Protein AF-A0ABD4K3U6-F1 (afdb_monomer_lite)

Sequence (115 aa):
MNVAQAEVLNLESGAKQVLQETFGYQQFRPGQEEIIDTVLSGRDCLVVMPTGGGKSLCYQIPALLLNGLTVVVSPLISLMKDQVDQLQANGVAAACLNSTQTREQQLEVMTGCRT

pLDDT: mean 90.84, std 15.06, range [30.59, 98.44]

InterPro domains:
  IPR011545 DEAD/DEAH-box helicase domain [PF00270] (29-109)
  IPR014001 Helicase superfamily 1/2, ATP-binding domain [PS51192] (36-115)
  IPR027417 P-loop containing nucleoside triphosphate hydrolase [G3DSA:3.40.50.300] (3-115)
  IPR027417 P-loop containing nucleoside triphosphate hydrolase [SSF52540] (9-111)

Foldseek 3Di:
DDALDQPDPDLLVQLQVCCCLQVNDNDQDPPLSVLLVCVLVVHDDDDDDDVVNCVVSSQVSNCSRDHADDDDDDPDPVVLVVVQVSNVVSVHPDDDADDVDDPVSNVVVVVVRPD

Structure (mmCIF, N/CA/C/O backbone):
data_AF-A0ABD4K3U6-F1
#
_entry.id   AF-A0ABD4K3U6-F1
#
loop_
_atom_site.group_PDB
_atom_site.id
_atom_site.type_symbol
_atom_site.label_atom_id
_atom_site.label_alt_id
_atom_site.label_comp_id
_atom_site.label_asym_id
_atom_site.label_entity_id
_atom_site.label_seq_id
_atom_site.pdbx_PDB_ins_code
_atom_site.Cartn_x
_atom_site.Cartn_y
_atom_site.Cartn_z
_atom_site.occupancy
_atom_site.B_iso_or_equiv
_atom_site.auth_seq_id
_atom_site.auth_comp_id
_atom_site.auth_asym_id
_atom_site.auth_atom_id
_atom_site.pdbx_PDB_model_num
ATOM 1 N N . MET A 1 1 ? 14.138 -15.885 1.770 1.00 32.78 1 MET A N 1
ATOM 2 C CA . MET A 1 1 ? 13.107 -16.474 2.648 1.00 32.78 1 MET A CA 1
ATOM 3 C C . MET A 1 1 ? 12.659 -15.395 3.611 1.00 32.78 1 MET A C 1
ATOM 5 O O . MET A 1 1 ? 13.304 -15.204 4.628 1.00 32.78 1 MET A O 1
ATOM 9 N N . ASN A 1 2 ? 11.622 -14.649 3.245 1.00 30.59 2 ASN A N 1
ATOM 10 C CA . ASN A 1 2 ? 10.788 -13.945 4.209 1.00 30.59 2 ASN A CA 1
ATOM 11 C C . ASN A 1 2 ? 9.402 -13.889 3.572 1.00 30.59 2 ASN A C 1
ATOM 13 O O . ASN A 1 2 ? 9.201 -13.215 2.567 1.00 30.59 2 ASN A O 1
ATOM 17 N N . VAL A 1 3 ? 8.533 -14.771 4.044 1.00 36.59 3 VAL A N 1
ATOM 18 C CA . VAL A 1 3 ? 7.143 -14.885 3.604 1.00 36.59 3 VAL A CA 1
ATOM 19 C C . VAL A 1 3 ? 6.395 -13.720 4.239 1.00 36.59 3 VAL A C 1
ATOM 21 O O . VAL A 1 3 ? 6.578 -13.486 5.432 1.00 36.59 3 VAL A O 1
ATOM 24 N N . ALA A 1 4 ? 5.576 -13.007 3.467 1.00 41.62 4 ALA A N 1
ATOM 25 C CA . ALA A 1 4 ? 4.582 -12.088 4.010 1.00 41.62 4 ALA A CA 1
ATOM 26 C C . ALA A 1 4 ? 3.586 -12.920 4.831 1.00 41.62 4 ALA A C 1
ATOM 28 O O . ALA A 1 4 ? 2.668 -13.530 4.288 1.00 41.62 4 ALA A O 1
ATOM 29 N N . GLN A 1 5 ? 3.859 -13.061 6.123 1.00 47.91 5 GLN A N 1
ATOM 30 C CA . GLN A 1 5 ? 2.960 -13.690 7.078 1.00 47.91 5 GLN A CA 1
ATOM 31 C C . GLN A 1 5 ? 2.105 -12.582 7.677 1.00 47.91 5 GLN A C 1
ATOM 33 O O . GLN A 1 5 ? 2.631 -11.530 8.022 1.00 47.91 5 GLN A O 1
ATOM 38 N N . ALA A 1 6 ? 0.799 -12.812 7.807 1.00 51.56 6 ALA A N 1
ATOM 39 C CA . ALA A 1 6 ? -0.067 -11.923 8.570 1.00 51.56 6 ALA A CA 1
ATOM 40 C C . ALA A 1 6 ? 0.485 -11.773 10.004 1.00 51.56 6 ALA A C 1
ATOM 42 O O . ALA A 1 6 ? 0.457 -12.724 10.785 1.00 51.56 6 ALA A O 1
ATOM 43 N N . GLU A 1 7 ? 1.015 -10.593 10.336 1.00 53.47 7 GLU A N 1
ATOM 44 C CA . GLU A 1 7 ? 1.756 -10.354 11.585 1.00 53.47 7 GLU A CA 1
ATOM 45 C C . GLU A 1 7 ? 0.857 -10.218 12.829 1.00 53.47 7 GLU A C 1
ATOM 47 O O . GLU A 1 7 ? 1.372 -10.128 13.942 1.00 53.47 7 GLU A O 1
ATOM 52 N N . VAL A 1 8 ? -0.481 -10.239 12.699 1.00 54.59 8 VAL A N 1
ATOM 53 C CA . VAL A 1 8 ? -1.374 -9.909 13.825 1.00 54.59 8 VAL A CA 1
ATOM 54 C C . VAL A 1 8 ? -2.582 -10.848 13.945 1.00 54.59 8 VAL A C 1
ATOM 56 O O . VAL A 1 8 ? -3.389 -10.986 13.031 1.00 54.59 8 VAL A O 1
ATOM 59 N N . LEU A 1 9 ? -2.736 -11.457 15.131 1.00 56.78 9 LEU A N 1
ATOM 60 C CA . LEU A 1 9 ? -3.822 -12.382 15.520 1.00 56.78 9 LEU A CA 1
ATOM 61 C C . LEU A 1 9 ? -5.220 -11.725 15.619 1.00 56.78 9 LEU A C 1
ATOM 63 O O . LEU A 1 9 ? -6.214 -12.427 15.792 1.00 56.78 9 LEU A O 1
ATOM 67 N N . ASN A 1 10 ? -5.310 -10.396 15.510 1.00 71.12 10 ASN A N 1
ATOM 68 C CA . ASN A 1 10 ? -6.550 -9.619 15.472 1.00 71.12 10 ASN A CA 1
ATOM 69 C C . ASN A 1 10 ? -6.373 -8.425 14.510 1.00 71.12 10 ASN A C 1
ATOM 71 O O . ASN A 1 10 ? -5.514 -7.568 14.725 1.00 71.12 10 ASN A O 1
ATOM 75 N N . LEU A 1 11 ? -7.175 -8.393 13.440 1.00 66.38 11 LEU A N 1
ATOM 76 C CA . LEU A 1 11 ? -7.024 -7.468 12.310 1.00 66.38 11 LEU A CA 1
ATOM 77 C C . LEU A 1 11 ? -7.245 -5.993 12.689 1.00 66.38 11 LEU A C 1
ATOM 79 O O . LEU A 1 11 ? -6.517 -5.135 12.195 1.00 66.38 11 LEU A O 1
ATOM 83 N N . GLU A 1 12 ? -8.174 -5.703 13.604 1.00 64.44 12 GLU A N 1
ATOM 84 C CA . GLU A 1 12 ? -8.482 -4.330 14.043 1.00 64.44 12 GLU A CA 1
ATOM 85 C C . GLU A 1 12 ? -7.330 -3.759 14.887 1.00 64.44 12 GLU A C 1
ATOM 87 O O . GLU A 1 12 ? -6.802 -2.679 14.615 1.00 64.44 12 GLU A O 1
ATOM 92 N N . SER A 1 13 ? -6.814 -4.547 15.842 1.00 77.25 13 SER A N 1
ATOM 93 C CA . SER A 1 13 ? -5.576 -4.186 16.551 1.00 77.25 13 SER A CA 1
ATOM 94 C C . SER A 1 13 ? -4.363 -4.124 15.619 1.00 77.25 13 SER A C 1
ATOM 96 O O . SER A 1 13 ? -3.451 -3.329 15.851 1.00 77.25 13 SER A O 1
ATOM 98 N N . GLY A 1 14 ? -4.366 -4.922 14.549 1.00 91.06 14 GLY A N 1
ATOM 99 C CA . GLY A 1 14 ? -3.277 -4.973 13.582 1.00 91.06 14 GLY A CA 1
ATOM 100 C C . GLY A 1 14 ? -3.175 -3.722 12.727 1.00 91.06 14 GLY A C 1
ATOM 101 O O . GLY A 1 14 ? -2.071 -3.230 12.508 1.00 91.06 14 GLY A O 1
ATOM 102 N N . ALA A 1 15 ? -4.302 -3.134 12.324 1.00 95.69 15 ALA A N 1
ATOM 103 C CA . ALA A 1 15 ? -4.303 -1.881 11.572 1.00 95.69 15 ALA A CA 1
ATOM 104 C C . ALA A 1 15 ? -3.611 -0.754 12.345 1.00 95.69 15 ALA A C 1
ATOM 106 O O . ALA A 1 15 ? -2.775 -0.030 11.796 1.00 95.69 15 ALA A O 1
ATOM 107 N N . LYS A 1 16 ? -3.913 -0.636 13.640 1.00 96.06 16 LYS A N 1
ATOM 108 C CA . LYS A 1 16 ? -3.297 0.369 14.510 1.00 96.06 16 LYS A CA 1
ATOM 109 C C . LYS A 1 16 ? -1.826 0.075 14.803 1.00 96.06 16 LYS A C 1
ATOM 111 O O . LYS A 1 16 ? -1.031 1.011 14.859 1.00 96.06 16 LYS A O 1
ATOM 116 N N . GLN A 1 17 ? -1.460 -1.196 14.953 1.00 96.12 17 GLN A N 1
ATOM 117 C CA . GLN A 1 17 ? -0.066 -1.599 15.126 1.00 96.12 17 GLN A CA 1
ATOM 118 C C . GLN A 1 17 ? 0.773 -1.222 13.897 1.00 96.12 17 GLN A C 1
ATOM 120 O O . GLN A 1 17 ? 1.762 -0.509 14.036 1.00 96.12 17 GLN A O 1
ATOM 125 N N . VAL A 1 18 ? 0.331 -1.590 12.691 1.00 96.94 18 VAL A N 1
ATOM 126 C CA . VAL A 1 18 ? 1.011 -1.240 11.431 1.00 96.94 18 VAL A CA 1
ATOM 127 C C . VAL A 1 18 ? 1.132 0.279 11.266 1.00 96.94 18 VAL A C 1
ATOM 129 O O . VAL A 1 18 ? 2.182 0.791 10.870 1.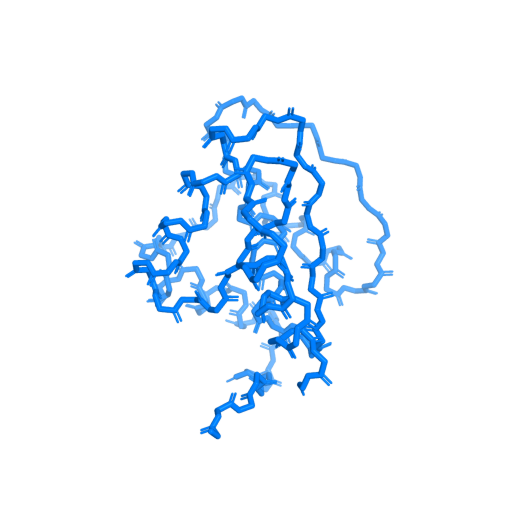00 96.94 18 VAL A O 1
ATOM 132 N N . LEU A 1 19 ? 0.078 1.031 11.604 1.00 97.31 19 LEU A N 1
ATOM 133 C CA . LEU A 1 19 ? 0.105 2.494 11.573 1.00 97.31 19 LEU A CA 1
ATOM 134 C C . LEU A 1 19 ? 1.245 3.072 12.435 1.00 97.31 19 LEU A C 1
ATOM 136 O O . LEU A 1 19 ? 1.920 4.014 12.013 1.00 97.31 19 LEU A O 1
ATOM 140 N N . GLN A 1 20 ? 1.450 2.514 13.627 1.00 96.81 20 GLN A N 1
ATOM 141 C CA . GLN A 1 20 ? 2.446 2.986 14.586 1.00 96.81 20 GLN A CA 1
ATOM 142 C C . GLN A 1 20 ? 3.853 2.493 14.244 1.00 96.81 20 GLN A C 1
ATOM 144 O O . GLN A 1 20 ? 4.781 3.298 14.188 1.00 96.81 20 GLN A O 1
ATOM 149 N N . GLU A 1 21 ? 4.010 1.196 13.999 1.00 95.69 21 GLU A N 1
ATOM 150 C CA . GLU A 1 21 ? 5.312 0.540 13.856 1.00 95.69 21 GLU A CA 1
ATOM 151 C C . GLU A 1 21 ? 5.922 0.754 12.467 1.00 95.69 21 GLU A C 1
ATOM 153 O O . GLU A 1 21 ? 7.119 1.010 12.360 1.00 95.69 21 GLU A O 1
ATOM 158 N N . THR A 1 22 ? 5.111 0.718 11.405 1.00 95.69 22 THR A N 1
ATOM 159 C CA . THR A 1 22 ? 5.594 0.867 10.021 1.00 95.69 22 THR A CA 1
ATOM 160 C C . THR A 1 22 ? 5.529 2.312 9.535 1.00 95.69 22 THR A C 1
ATOM 162 O O . THR A 1 22 ? 6.431 2.775 8.839 1.00 95.69 22 THR A O 1
ATOM 165 N N . PHE A 1 23 ? 4.458 3.041 9.874 1.00 96.00 23 PHE A N 1
ATOM 166 C CA . PHE A 1 23 ? 4.226 4.398 9.357 1.00 96.00 23 PHE A CA 1
ATOM 167 C C . PHE A 1 23 ? 4.504 5.517 10.372 1.00 96.00 23 PHE A C 1
ATOM 169 O O . PHE A 1 23 ? 4.506 6.688 9.991 1.00 96.00 23 PHE A O 1
ATOM 176 N N . GLY A 1 24 ? 4.760 5.192 11.643 1.00 96.12 24 GLY A N 1
ATOM 177 C CA . GLY A 1 24 ? 5.143 6.166 12.670 1.00 96.12 24 GLY A CA 1
ATOM 178 C C . GLY A 1 24 ? 4.025 7.115 13.118 1.00 96.12 24 GLY A C 1
ATOM 179 O O . GLY A 1 24 ? 4.308 8.132 13.756 1.00 96.12 24 GLY A O 1
ATOM 180 N N . TYR A 1 25 ? 2.759 6.827 12.799 1.00 96.56 25 TYR A N 1
ATOM 181 C CA . TYR A 1 25 ? 1.622 7.663 13.193 1.00 96.56 25 TYR A CA 1
ATOM 182 C C . TYR A 1 25 ? 0.923 7.108 14.437 1.00 96.56 25 TYR A C 1
ATOM 184 O O . TYR A 1 25 ? 0.688 5.915 14.563 1.00 96.56 25 TYR A O 1
ATOM 192 N N . GLN A 1 26 ? 0.536 7.994 15.358 1.00 95.19 26 GLN A N 1
ATOM 193 C CA . GLN A 1 26 ? -0.071 7.595 16.636 1.00 95.19 26 GLN A CA 1
ATOM 194 C C . GLN A 1 26 ? -1.546 7.187 16.519 1.00 95.19 26 GLN A C 1
ATOM 196 O O . GLN A 1 26 ? -2.011 6.301 17.239 1.00 95.19 26 GLN A O 1
ATOM 201 N N . GLN A 1 27 ? -2.286 7.851 15.630 1.00 96.31 27 GLN A N 1
ATOM 202 C CA . GLN A 1 27 ? -3.730 7.703 15.485 1.00 96.31 27 GLN A CA 1
ATOM 203 C C . GLN A 1 27 ? -4.160 7.881 14.032 1.00 96.31 27 GLN A C 1
ATOM 205 O O . GLN A 1 27 ? -3.538 8.638 13.278 1.00 96.31 27 GLN A O 1
ATOM 210 N N . PHE A 1 28 ? -5.254 7.219 13.667 1.00 97.19 28 PHE A N 1
ATOM 211 C CA . PHE A 1 28 ? -5.920 7.443 12.396 1.00 97.19 28 PHE A CA 1
ATOM 212 C C . PHE A 1 28 ? -6.491 8.860 12.314 1.00 97.19 28 PHE A C 1
ATOM 214 O O . PHE A 1 28 ? -6.868 9.485 13.310 1.00 97.19 28 PHE A O 1
ATOM 221 N N . ARG A 1 29 ? -6.551 9.377 11.091 1.00 96.19 29 ARG A N 1
ATOM 222 C CA . ARG A 1 29 ? -7.357 10.550 10.758 1.00 96.19 29 ARG A CA 1
ATOM 223 C C . ARG A 1 29 ? -8.814 10.129 10.548 1.00 96.19 29 ARG A C 1
ATOM 225 O O . ARG A 1 29 ? -9.055 8.965 10.226 1.00 96.19 29 ARG A O 1
ATOM 232 N N . PRO A 1 30 ? -9.773 11.067 10.662 1.00 95.75 30 PRO A N 1
ATOM 233 C CA . PRO A 1 30 ? -11.188 10.756 10.478 1.00 95.75 30 PRO A CA 1
ATOM 234 C C . PRO A 1 30 ? -11.457 10.019 9.161 1.00 95.75 30 PRO A C 1
ATOM 236 O O . PRO A 1 30 ? -10.984 10.453 8.105 1.00 95.75 30 PRO A O 1
ATOM 239 N N . GLY A 1 31 ? -12.208 8.919 9.230 1.00 95.12 31 GLY A N 1
ATOM 240 C CA . GLY A 1 31 ? -12.585 8.097 8.083 1.00 95.12 31 GLY A CA 1
ATOM 241 C C . GLY A 1 31 ? -11.585 6.997 7.715 1.00 95.12 31 GLY A C 1
ATOM 242 O O . GLY A 1 31 ? -11.960 6.078 6.995 1.00 95.12 31 GLY A O 1
ATOM 243 N N . GLN A 1 32 ? -10.315 7.072 8.138 1.00 97.62 32 GLN A N 1
ATOM 244 C CA . GLN A 1 32 ? -9.310 6.090 7.705 1.00 97.62 32 GLN A CA 1
ATOM 245 C C . GLN A 1 32 ? -9.565 4.698 8.282 1.00 97.62 32 GLN A C 1
ATOM 247 O O . GLN A 1 32 ? -9.455 3.724 7.545 1.00 97.62 32 GLN A O 1
ATOM 252 N N . GLU A 1 33 ? -9.886 4.620 9.572 1.00 96.44 33 GLU A N 1
ATOM 253 C CA . GLU A 1 33 ? -10.143 3.358 10.274 1.00 96.44 33 GLU A CA 1
ATOM 254 C C . GLU A 1 33 ? -11.350 2.651 9.651 1.00 96.44 33 GLU A C 1
ATOM 256 O O . GLU A 1 33 ? -11.240 1.515 9.201 1.00 96.44 33 GLU A O 1
ATOM 261 N N . GLU A 1 34 ? -12.440 3.388 9.428 1.00 96.31 34 GLU A N 1
ATOM 262 C CA . GLU A 1 34 ? -13.661 2.859 8.820 1.00 96.31 34 GLU A CA 1
ATOM 263 C C . GLU A 1 34 ? -13.431 2.327 7.393 1.00 96.31 34 GLU A C 1
ATOM 265 O O . GLU A 1 34 ? -14.018 1.319 6.984 1.00 96.31 34 GLU A O 1
ATOM 270 N N . ILE A 1 35 ? -12.570 2.991 6.613 1.00 97.88 35 ILE A N 1
ATOM 271 C CA . ILE A 1 35 ? -12.188 2.531 5.272 1.00 97.88 35 ILE A CA 1
ATOM 272 C C . ILE A 1 35 ? -11.338 1.260 5.360 1.00 97.88 35 ILE A C 1
ATOM 274 O O . ILE A 1 35 ? -11.591 0.312 4.614 1.00 97.88 35 ILE A O 1
ATOM 278 N N . ILE A 1 36 ? -10.338 1.238 6.244 1.00 97.50 36 ILE A N 1
ATOM 279 C CA . ILE A 1 36 ? -9.429 0.099 6.420 1.00 97.50 36 ILE A CA 1
ATOM 280 C C . ILE A 1 36 ? -10.219 -1.141 6.839 1.00 97.50 36 ILE A C 1
ATOM 282 O O . ILE A 1 36 ? -10.075 -2.186 6.205 1.00 97.50 36 ILE A O 1
ATOM 286 N N . ASP A 1 37 ? -11.121 -1.011 7.809 1.00 96.25 37 ASP A N 1
ATOM 287 C CA . ASP A 1 37 ? -11.976 -2.107 8.272 1.00 96.25 37 ASP A CA 1
ATOM 288 C C . ASP A 1 37 ? -12.906 -2.609 7.164 1.00 96.25 37 ASP A C 1
ATOM 290 O O . ASP A 1 37 ? -13.092 -3.816 6.986 1.00 96.25 37 ASP A O 1
ATOM 294 N N . THR A 1 38 ? -13.443 -1.693 6.350 1.00 97.12 38 THR A N 1
ATOM 295 C CA . THR A 1 38 ? -14.251 -2.054 5.177 1.00 97.12 38 THR A CA 1
ATOM 296 C C . THR A 1 38 ? -13.449 -2.929 4.209 1.00 97.12 38 THR A C 1
ATOM 298 O O . THR A 1 38 ? -13.941 -3.978 3.786 1.00 97.12 38 THR A O 1
ATOM 301 N N . VAL A 1 39 ? -12.206 -2.553 3.897 1.00 97.06 39 VAL A N 1
ATOM 302 C CA . VAL A 1 39 ? -11.331 -3.327 2.998 1.00 97.06 39 VAL A CA 1
ATOM 303 C C . VAL A 1 39 ? -10.943 -4.671 3.620 1.00 97.06 39 VAL A C 1
ATOM 305 O O . VAL A 1 39 ? -11.020 -5.696 2.944 1.00 97.06 39 VAL A O 1
ATOM 308 N N . LEU A 1 40 ? -10.585 -4.697 4.907 1.00 96.12 40 LEU A N 1
ATOM 309 C CA . LEU A 1 40 ? -10.231 -5.926 5.631 1.00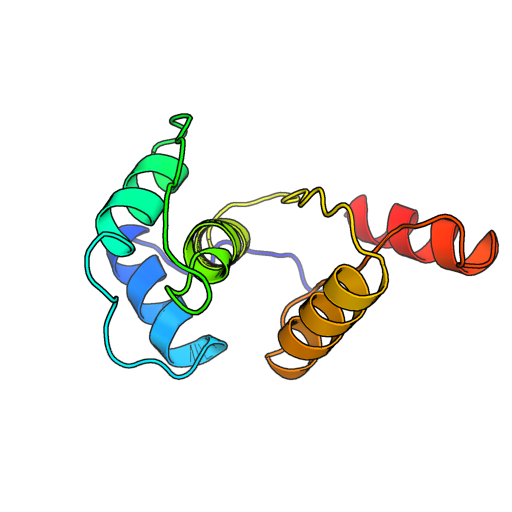 96.12 40 LEU A CA 1
ATOM 310 C C . LEU A 1 40 ? -11.405 -6.911 5.733 1.00 96.12 40 LEU A C 1
ATOM 312 O O . LEU A 1 40 ? -11.185 -8.120 5.765 1.00 96.12 40 LEU A O 1
ATOM 316 N N . SER A 1 41 ? -12.647 -6.417 5.708 1.00 96.06 41 SER A N 1
ATOM 317 C CA . SER A 1 41 ? -13.854 -7.254 5.629 1.00 96.06 41 SER A CA 1
ATOM 318 C C . SER A 1 41 ? -14.106 -7.868 4.241 1.00 96.06 41 SER A C 1
ATOM 320 O O . SER A 1 41 ? -15.058 -8.629 4.068 1.00 96.06 41 SER A O 1
ATOM 322 N N . GLY A 1 42 ? -13.272 -7.547 3.245 1.00 95.44 42 GLY A N 1
ATOM 323 C CA . GLY A 1 42 ? -13.413 -8.024 1.869 1.00 95.44 42 GLY A CA 1
ATOM 324 C C . GLY A 1 42 ? -14.481 -7.281 1.064 1.00 95.44 42 GLY A C 1
ATOM 325 O O . GLY A 1 42 ? -15.001 -7.828 0.091 1.00 95.44 42 GLY A O 1
ATOM 326 N N . ARG A 1 43 ? -14.843 -6.057 1.471 1.00 97.88 43 ARG A N 1
ATOM 327 C CA . ARG A 1 43 ? -15.855 -5.240 0.797 1.00 97.88 43 ARG A CA 1
ATOM 328 C C . ARG A 1 43 ? -15.214 -4.152 -0.064 1.00 97.88 43 ARG A C 1
ATOM 330 O O . ARG A 1 43 ? -14.327 -3.428 0.382 1.00 97.88 43 ARG A O 1
ATOM 337 N N . ASP A 1 44 ? -15.758 -3.971 -1.264 1.00 98.00 44 ASP A N 1
ATOM 338 C CA . ASP A 1 44 ? -15.396 -2.864 -2.149 1.00 98.00 44 ASP A CA 1
ATOM 339 C C . ASP A 1 44 ? -15.706 -1.500 -1.513 1.00 98.00 44 ASP A C 1
ATOM 341 O O . ASP A 1 44 ? -16.758 -1.293 -0.897 1.00 98.00 44 ASP A O 1
ATOM 345 N N . CYS A 1 45 ? -14.807 -0.535 -1.712 1.00 96.44 45 CYS A N 1
ATOM 346 C CA . CYS A 1 45 ? -14.931 0.813 -1.169 1.00 96.44 45 CYS A CA 1
ATOM 347 C C . CYS A 1 45 ? -14.543 1.873 -2.209 1.00 96.44 45 CYS A C 1
ATOM 349 O O . CYS A 1 45 ? -13.560 1.719 -2.935 1.00 96.44 45 CYS A O 1
ATOM 351 N N . LEU A 1 46 ? -15.295 2.978 -2.248 1.00 97.56 46 LEU A N 1
ATOM 352 C CA . LEU A 1 46 ? -14.928 4.195 -2.970 1.00 97.56 46 LEU A CA 1
ATOM 353 C C . LEU A 1 46 ? -14.560 5.278 -1.958 1.00 97.56 46 LEU A C 1
ATOM 355 O O . LEU A 1 46 ? -15.401 5.728 -1.182 1.00 97.56 46 LEU A O 1
ATOM 359 N N . VAL A 1 47 ? -13.312 5.732 -2.015 1.00 97.00 47 VAL A N 1
ATOM 360 C CA . VAL A 1 47 ? -12.766 6.707 -1.071 1.00 97.00 47 VAL A CA 1
ATOM 361 C C . VAL A 1 47 ? -12.593 8.058 -1.751 1.00 97.00 47 VAL A C 1
ATOM 363 O O . VAL A 1 47 ? -11.806 8.199 -2.687 1.00 97.00 47 VAL A O 1
ATOM 366 N N . VAL A 1 48 ? -13.284 9.076 -1.236 1.00 96.56 48 VAL A N 1
ATOM 367 C CA . VAL A 1 48 ? -13.118 10.473 -1.657 1.00 96.56 48 VAL A CA 1
ATOM 368 C C . VAL A 1 48 ? -12.507 11.254 -0.501 1.00 96.56 48 VAL A C 1
ATOM 370 O O . VAL A 1 48 ? -13.190 11.637 0.443 1.00 96.56 48 VAL A O 1
ATOM 373 N N . MET A 1 49 ? -11.198 11.481 -0.575 1.00 94.69 49 MET A N 1
ATOM 374 C CA . MET A 1 49 ? -10.438 12.234 0.423 1.00 94.69 49 MET A CA 1
ATOM 375 C C . MET A 1 49 ? -9.646 13.359 -0.249 1.00 94.69 49 MET A C 1
ATOM 377 O O . MET A 1 49 ? -9.177 13.182 -1.379 1.00 94.69 49 MET A O 1
ATOM 381 N N . PRO A 1 50 ? -9.434 14.499 0.433 1.00 94.12 5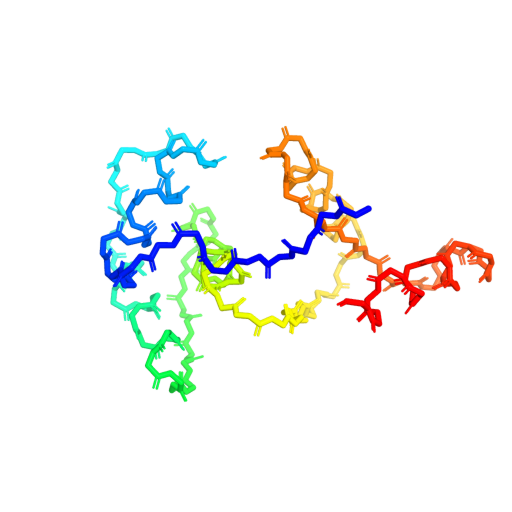0 PRO A N 1
ATOM 382 C CA . PRO A 1 50 ? -8.597 15.566 -0.096 1.00 94.12 50 PRO A CA 1
ATOM 383 C C . PRO A 1 50 ? -7.141 15.107 -0.261 1.00 94.12 50 PRO A C 1
ATOM 385 O O . PRO A 1 50 ? -6.665 14.175 0.399 1.00 94.12 50 PRO A O 1
ATOM 388 N N . THR A 1 51 ? -6.393 15.794 -1.125 1.00 90.88 51 THR A N 1
ATOM 389 C CA . THR A 1 51 ? -4.937 15.621 -1.219 1.00 90.88 51 THR A CA 1
ATOM 390 C C . THR A 1 51 ? -4.296 15.816 0.154 1.00 90.88 51 THR A C 1
ATOM 392 O O . THR A 1 51 ? -4.691 16.688 0.920 1.00 90.88 51 THR A O 1
ATOM 395 N N . GLY A 1 52 ? -3.328 14.961 0.493 1.00 89.06 52 GLY A N 1
ATOM 396 C CA . GLY A 1 52 ? -2.713 14.952 1.821 1.00 89.06 52 GLY A CA 1
ATOM 397 C C . GLY A 1 52 ? -3.578 14.328 2.919 1.00 89.06 52 GLY A C 1
ATOM 398 O O . GLY A 1 52 ? -3.083 14.173 4.028 1.00 89.06 52 GLY A O 1
ATOM 399 N N . GLY A 1 53 ? -4.817 13.903 2.635 1.00 89.44 53 GLY A N 1
ATOM 400 C CA . GLY A 1 53 ? -5.734 13.276 3.596 1.00 89.44 53 GLY A CA 1
ATOM 401 C C . GLY A 1 53 ? -5.327 11.882 4.086 1.00 89.44 53 GLY A C 1
ATOM 402 O O . GLY A 1 53 ? -5.959 11.360 4.992 1.00 89.44 53 GLY A O 1
ATOM 403 N N . GLY A 1 54 ? -4.262 11.292 3.534 1.00 94.44 54 GLY A N 1
ATOM 404 C CA . GLY A 1 54 ? -3.782 9.966 3.941 1.00 94.44 54 GLY A CA 1
ATOM 405 C C . GLY A 1 54 ? -4.486 8.799 3.242 1.00 94.44 54 GLY A C 1
ATOM 406 O O . GLY A 1 54 ? -4.501 7.693 3.770 1.00 94.44 54 GLY A O 1
ATOM 407 N N . LYS A 1 55 ? -5.037 9.026 2.040 1.00 96.69 55 LYS A N 1
ATOM 408 C CA . LYS A 1 55 ? -5.701 7.990 1.227 1.00 96.69 55 LYS A CA 1
ATOM 409 C C . LYS A 1 55 ? -4.821 6.772 0.911 1.00 96.69 55 LYS A C 1
ATOM 411 O O . LYS A 1 55 ? -5.351 5.699 0.676 1.00 96.69 55 LYS A O 1
ATOM 416 N N . SER A 1 56 ? -3.493 6.930 0.894 1.00 96.88 56 SER A N 1
ATOM 417 C CA . SER A 1 56 ? -2.578 5.819 0.612 1.00 96.88 56 SER A CA 1
ATOM 418 C C . SER A 1 56 ? -2.551 4.784 1.732 1.00 96.88 56 SER A C 1
ATOM 420 O O . SER A 1 56 ? -2.584 3.586 1.465 1.00 96.88 56 SER A O 1
ATOM 422 N N . LEU A 1 57 ? -2.614 5.242 2.986 1.00 97.44 57 LEU A N 1
ATOM 423 C CA . LEU A 1 57 ? -2.673 4.370 4.160 1.00 97.44 57 LEU A CA 1
ATOM 424 C C . LEU A 1 57 ? -3.905 3.455 4.132 1.00 97.44 57 LEU A C 1
ATOM 426 O O . LEU A 1 57 ? -3.837 2.332 4.617 1.00 97.44 57 LEU A O 1
ATOM 430 N N . CYS A 1 58 ? -4.994 3.901 3.496 1.00 97.62 58 CYS A N 1
ATOM 431 C CA . CYS A 1 58 ? -6.243 3.147 3.388 1.00 97.62 58 CYS A CA 1
ATOM 432 C C . CYS A 1 58 ? -6.128 1.865 2.546 1.00 97.62 58 CYS A C 1
ATOM 434 O O . CYS A 1 58 ? -6.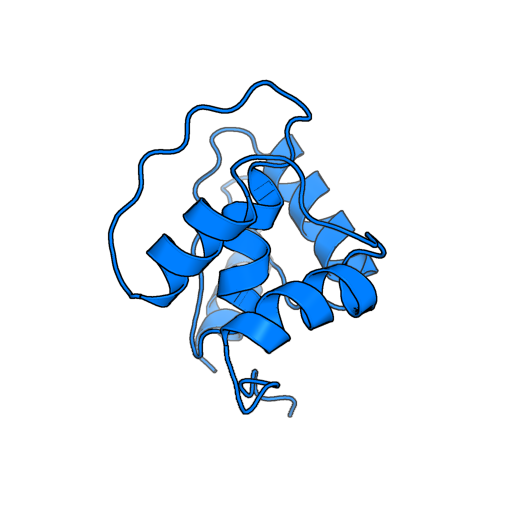980 0.997 2.674 1.00 97.62 58 CYS A O 1
ATOM 436 N N . TYR A 1 59 ? -5.101 1.732 1.696 1.00 97.62 59 TYR A N 1
ATOM 437 C CA . TYR A 1 59 ? -4.799 0.479 0.988 1.00 97.62 59 TYR A CA 1
ATOM 438 C C . TYR A 1 59 ? -3.451 -0.130 1.397 1.00 97.62 59 TYR A C 1
ATOM 440 O O . TYR A 1 59 ? -3.286 -1.341 1.309 1.00 97.62 59 TYR A O 1
ATOM 448 N N . GLN A 1 60 ? -2.496 0.673 1.879 1.00 98.12 60 GLN A N 1
ATOM 449 C CA . GLN A 1 60 ? -1.187 0.181 2.327 1.00 98.12 60 GLN A CA 1
ATOM 450 C C . GLN A 1 60 ? -1.275 -0.624 3.625 1.00 98.12 60 GLN A C 1
ATOM 452 O O . GLN A 1 60 ? -0.610 -1.645 3.742 1.00 98.12 60 GLN A O 1
ATOM 457 N N . ILE A 1 61 ? -2.100 -0.193 4.583 1.00 97.62 61 ILE A N 1
ATOM 458 C CA . ILE A 1 61 ? -2.272 -0.923 5.844 1.00 97.62 61 ILE A CA 1
ATOM 459 C C . ILE A 1 61 ? -2.951 -2.281 5.598 1.00 97.62 61 ILE A C 1
ATOM 461 O O . ILE A 1 61 ? -2.377 -3.291 6.004 1.00 97.62 61 ILE A O 1
ATOM 465 N N . PRO A 1 62 ? -4.081 -2.370 4.861 1.00 97.25 62 PRO A N 1
ATOM 466 C CA . PRO A 1 62 ? -4.638 -3.666 4.480 1.00 97.25 62 PRO A CA 1
ATOM 467 C C . PRO A 1 62 ? -3.653 -4.562 3.723 1.00 97.25 62 PRO A C 1
ATOM 469 O O . PRO A 1 62 ? -3.617 -5.761 3.977 1.00 97.25 62 PRO A O 1
ATOM 472 N N . ALA A 1 63 ? -2.819 -3.996 2.843 1.00 97.19 63 ALA A N 1
ATOM 473 C CA . ALA A 1 63 ? -1.827 -4.761 2.087 1.00 97.19 63 ALA A CA 1
ATOM 474 C C . ALA A 1 63 ? -0.782 -5.466 2.967 1.00 97.19 63 ALA A C 1
ATOM 476 O O . ALA A 1 63 ? -0.241 -6.483 2.550 1.00 97.19 63 ALA A O 1
ATOM 477 N N . LEU A 1 64 ? -0.497 -4.931 4.158 1.00 96.19 64 LEU A N 1
ATOM 478 C CA . LEU A 1 64 ? 0.432 -5.527 5.123 1.00 96.19 64 LEU A CA 1
ATOM 479 C C . LEU A 1 64 ? -0.238 -6.561 6.037 1.00 96.19 64 LEU A C 1
ATOM 481 O O . LEU A 1 64 ? 0.438 -7.415 6.601 1.00 96.19 64 LEU A O 1
ATOM 485 N N . LEU A 1 65 ? -1.562 -6.495 6.188 1.00 95.44 65 LEU A N 1
ATOM 486 C CA . LEU A 1 65 ? -2.329 -7.395 7.055 1.00 95.44 65 LEU A CA 1
ATOM 487 C C . LEU A 1 65 ? -2.901 -8.604 6.310 1.00 95.44 65 LEU A C 1
ATOM 489 O O . LEU A 1 65 ? -3.134 -9.653 6.912 1.00 95.44 65 LEU A O 1
ATOM 493 N N . LEU A 1 66 ? -3.166 -8.458 5.013 1.00 93.25 66 LEU A N 1
ATOM 494 C CA . LEU A 1 66 ? -3.718 -9.512 4.173 1.00 93.25 66 LEU A CA 1
ATOM 495 C C . LEU A 1 66 ? -2.601 -10.364 3.571 1.00 93.25 66 LEU A C 1
ATOM 497 O O . LEU A 1 66 ? -1.589 -9.857 3.096 1.00 93.25 66 LEU A O 1
ATOM 501 N N . ASN A 1 67 ? -2.824 -11.676 3.518 1.00 91.75 67 ASN A N 1
ATOM 502 C CA . ASN A 1 67 ? -1.944 -12.563 2.765 1.00 91.75 67 ASN A CA 1
ATOM 503 C C . ASN A 1 67 ? -2.181 -12.366 1.260 1.00 91.75 67 ASN A C 1
ATOM 505 O O . ASN A 1 67 ? -3.322 -12.423 0.797 1.00 91.75 67 ASN A O 1
ATOM 509 N N . GLY A 1 68 ? -1.102 -12.210 0.495 1.00 92.12 68 GLY A N 1
ATOM 510 C CA . GLY A 1 68 ? -1.138 -12.114 -0.964 1.00 92.12 68 GLY A CA 1
ATOM 511 C C . GLY A 1 68 ? -0.580 -10.797 -1.499 1.00 92.12 68 GLY A C 1
ATOM 512 O O . GLY A 1 68 ? 0.141 -10.077 -0.817 1.00 92.12 68 GLY A O 1
ATOM 513 N N . LEU A 1 69 ? -0.898 -10.501 -2.760 1.00 95.44 69 LEU A N 1
ATOM 514 C CA . LEU A 1 69 ? -0.401 -9.326 -3.472 1.00 95.44 69 LEU A CA 1
ATOM 515 C C . LEU A 1 69 ? -1.482 -8.247 -3.561 1.00 95.44 69 LEU A C 1
ATOM 517 O O . LEU A 1 69 ? -2.546 -8.480 -4.133 1.00 95.44 69 LEU A O 1
ATOM 521 N N . THR A 1 70 ? -1.168 -7.037 -3.099 1.00 97.12 70 THR A N 1
ATOM 522 C CA . THR A 1 70 ? -1.982 -5.848 -3.387 1.00 97.12 70 THR A CA 1
ATOM 523 C C . THR A 1 70 ? -1.463 -5.142 -4.635 1.00 97.12 70 THR A C 1
ATOM 525 O O . THR A 1 70 ? -0.291 -4.779 -4.715 1.00 97.12 70 THR A O 1
ATOM 528 N N . VAL A 1 71 ? -2.347 -4.908 -5.607 1.00 97.56 71 VAL A N 1
ATOM 529 C CA . VAL A 1 71 ? -2.027 -4.178 -6.840 1.00 97.56 71 VAL A CA 1
ATOM 530 C C . VAL A 1 71 ? -2.580 -2.760 -6.757 1.00 97.56 71 VAL A C 1
ATOM 532 O O . VAL A 1 71 ? -3.781 -2.563 -6.589 1.00 97.56 71 VAL A O 1
ATOM 535 N N . VAL A 1 72 ? -1.708 -1.766 -6.929 1.00 98.00 72 VAL A N 1
ATOM 536 C CA . VAL A 1 72 ? -2.083 -0.347 -6.952 1.00 98.00 72 VAL A CA 1
ATOM 537 C C . VAL A 1 72 ? -1.864 0.210 -8.353 1.00 98.00 72 VAL A C 1
ATOM 539 O O . VAL A 1 72 ? -0.740 0.256 -8.849 1.00 98.00 72 VAL A O 1
ATOM 542 N N . VAL A 1 73 ? -2.942 0.667 -8.989 1.00 98.00 73 VAL A N 1
ATOM 543 C CA . VAL A 1 73 ? -2.882 1.308 -10.307 1.00 98.00 73 VAL A CA 1
ATOM 544 C C . VAL A 1 73 ? -2.737 2.816 -10.121 1.00 98.00 73 VAL A C 1
ATOM 546 O O . VAL A 1 73 ? -3.604 3.463 -9.538 1.00 98.00 73 VAL A O 1
ATOM 549 N N . SER A 1 74 ? -1.643 3.384 -10.627 1.00 96.38 74 SER A N 1
ATOM 550 C CA . SER A 1 74 ? -1.373 4.825 -10.597 1.00 96.38 74 SER A CA 1
ATOM 551 C C . SER A 1 74 ? -1.123 5.343 -12.016 1.00 96.38 74 SER A C 1
ATOM 553 O O . SER A 1 74 ? -0.378 4.710 -12.763 1.00 96.38 74 SER A O 1
ATOM 555 N N . PRO A 1 75 ? -1.693 6.500 -12.400 1.00 96.38 75 PRO A N 1
ATOM 556 C CA . PRO A 1 75 ? -1.470 7.081 -13.723 1.00 96.38 75 PRO A CA 1
ATOM 557 C C . PRO A 1 75 ? -0.105 7.773 -13.866 1.00 96.38 75 PRO A C 1
ATOM 559 O O . PRO A 1 75 ? 0.295 8.102 -14.979 1.00 96.38 75 PRO A O 1
ATOM 562 N N . LEU A 1 76 ? 0.605 8.036 -12.762 1.00 96.62 76 LEU A N 1
ATOM 563 C CA . LEU A 1 76 ? 1.846 8.814 -12.765 1.00 96.62 76 LEU A CA 1
ATOM 564 C C . LEU A 1 76 ? 3.036 7.954 -12.337 1.00 96.62 76 LEU A C 1
ATOM 566 O O . LEU A 1 76 ? 3.115 7.531 -11.185 1.00 96.62 76 LEU A O 1
ATOM 570 N N . ILE A 1 77 ? 3.994 7.766 -13.251 1.00 96.56 77 ILE A N 1
ATOM 571 C CA . ILE A 1 77 ? 5.227 6.993 -13.011 1.00 96.56 77 ILE A CA 1
ATOM 572 C C . ILE A 1 77 ? 6.073 7.618 -11.895 1.00 96.56 77 ILE A C 1
ATOM 574 O O . ILE A 1 77 ? 6.599 6.895 -11.054 1.00 96.56 77 ILE A O 1
ATOM 578 N N . SER A 1 78 ? 6.165 8.951 -11.840 1.00 95.94 78 SER A N 1
ATOM 579 C CA . SER A 1 78 ? 6.855 9.651 -10.748 1.00 95.94 78 SER A CA 1
ATOM 580 C C . SER A 1 78 ? 6.235 9.322 -9.391 1.00 95.94 78 SER A C 1
ATOM 582 O O . SER A 1 78 ? 6.942 8.931 -8.472 1.00 95.94 78 SER A O 1
ATOM 584 N N . LEU A 1 79 ? 4.902 9.360 -9.299 1.00 95.88 79 LEU A N 1
ATOM 585 C CA . LEU A 1 79 ? 4.187 9.002 -8.077 1.00 95.88 79 LEU A CA 1
ATOM 586 C C . LEU A 1 79 ? 4.378 7.526 -7.707 1.00 95.88 79 LEU A C 1
ATOM 588 O O . LEU A 1 79 ? 4.479 7.207 -6.527 1.00 95.88 79 LEU A O 1
ATOM 592 N N . MET A 1 80 ? 4.429 6.624 -8.694 1.00 97.62 80 MET A N 1
ATOM 593 C CA . MET A 1 80 ? 4.729 5.208 -8.447 1.00 97.62 80 MET A CA 1
ATOM 594 C C . MET A 1 80 ? 6.106 5.047 -7.804 1.00 97.62 80 MET A C 1
ATOM 596 O O . MET A 1 80 ? 6.224 4.339 -6.808 1.00 97.62 80 MET A O 1
ATOM 600 N N . LYS A 1 81 ? 7.124 5.723 -8.351 1.00 96.44 81 LYS A N 1
ATOM 601 C CA . LYS A 1 81 ? 8.486 5.694 -7.814 1.00 96.44 81 LYS A CA 1
ATOM 602 C C . LYS A 1 81 ? 8.534 6.243 -6.390 1.00 96.44 81 LYS A C 1
ATOM 604 O O . LYS A 1 81 ? 9.018 5.547 -5.507 1.00 96.44 81 LYS A O 1
ATOM 609 N N . ASP A 1 82 ? 7.963 7.423 -6.157 1.00 96.38 82 ASP A N 1
ATOM 610 C CA . ASP A 1 82 ? 7.964 8.056 -4.833 1.00 96.38 82 ASP A CA 1
ATOM 611 C C . ASP A 1 82 ? 7.288 7.168 -3.774 1.00 96.38 82 ASP A C 1
ATOM 613 O O . ASP A 1 82 ? 7.781 7.049 -2.655 1.00 96.38 82 ASP A O 1
ATOM 617 N N . GLN A 1 83 ? 6.174 6.513 -4.123 1.00 97.12 83 GLN A N 1
ATOM 618 C CA . GLN A 1 83 ? 5.466 5.600 -3.219 1.00 97.12 83 GLN A CA 1
ATOM 619 C C . GLN A 1 83 ? 6.270 4.325 -2.933 1.00 97.12 83 GLN A C 1
ATOM 621 O O . GLN A 1 83 ? 6.312 3.888 -1.786 1.00 97.12 83 GLN A O 1
ATOM 626 N N . VAL A 1 84 ? 6.908 3.730 -3.947 1.00 97.88 84 VAL A N 1
ATOM 627 C CA . VAL A 1 84 ? 7.756 2.541 -3.759 1.00 97.88 84 VAL A CA 1
ATOM 628 C C . VAL A 1 84 ? 8.976 2.872 -2.908 1.00 97.88 84 VAL A C 1
ATOM 630 O O . VAL A 1 84 ? 9.237 2.153 -1.949 1.00 97.88 84 VAL A O 1
ATOM 633 N N . ASP A 1 85 ? 9.674 3.966 -3.211 1.00 97.75 85 ASP A N 1
ATOM 634 C CA . ASP A 1 85 ? 10.876 4.380 -2.482 1.00 97.75 85 ASP A CA 1
ATOM 635 C C . ASP A 1 85 ? 10.537 4.657 -0.997 1.00 97.75 85 ASP A C 1
ATOM 637 O O . ASP A 1 85 ? 11.262 4.223 -0.102 1.00 97.75 85 ASP A O 1
ATOM 641 N N . GLN A 1 86 ? 9.394 5.300 -0.711 1.00 96.88 86 GLN A N 1
ATOM 642 C CA . GLN A 1 86 ? 8.907 5.520 0.662 1.00 96.88 86 GLN A CA 1
ATOM 643 C C . GLN A 1 86 ? 8.548 4.216 1.386 1.00 96.88 86 GLN A C 1
ATOM 645 O O . GLN A 1 86 ? 8.895 4.043 2.551 1.00 96.88 86 GLN A O 1
ATOM 650 N N . LEU A 1 87 ? 7.862 3.291 0.711 1.00 97.81 87 LEU A N 1
ATOM 651 C CA . LEU A 1 87 ? 7.496 2.001 1.299 1.00 97.81 87 LEU A CA 1
ATOM 652 C C . LEU A 1 87 ? 8.738 1.159 1.611 1.00 97.81 87 LEU A C 1
ATOM 654 O O . LEU A 1 87 ? 8.848 0.627 2.713 1.00 97.81 87 LEU A O 1
ATOM 658 N N . GLN A 1 88 ? 9.703 1.102 0.693 1.00 97.38 88 GLN A N 1
ATOM 659 C CA . GLN A 1 88 ? 10.966 0.397 0.913 1.00 97.38 88 GLN A CA 1
ATOM 660 C C . GLN A 1 88 ? 11.776 1.013 2.060 1.00 97.38 88 GLN A C 1
ATOM 662 O O . GLN A 1 88 ? 12.356 0.274 2.854 1.00 97.38 88 GLN A O 1
ATOM 667 N N . ALA A 1 89 ? 11.775 2.344 2.199 1.00 96.81 89 ALA A N 1
ATOM 668 C CA . ALA A 1 89 ? 12.404 3.020 3.335 1.00 96.81 89 ALA A CA 1
ATOM 669 C C . ALA A 1 89 ? 11.768 2.632 4.684 1.00 96.81 89 ALA A C 1
ATOM 671 O O . ALA A 1 89 ? 12.468 2.580 5.694 1.00 96.81 89 ALA A O 1
ATOM 672 N N . ASN A 1 90 ? 10.476 2.289 4.686 1.00 95.44 90 ASN A N 1
ATOM 673 C CA . ASN A 1 90 ? 9.755 1.768 5.851 1.00 95.44 90 ASN A CA 1
ATOM 674 C C . ASN A 1 90 ? 9.872 0.236 6.001 1.00 95.44 90 ASN A C 1
ATOM 676 O O . ASN A 1 90 ? 9.158 -0.359 6.804 1.00 95.44 90 ASN A O 1
ATOM 680 N N . GLY A 1 91 ? 10.735 -0.425 5.220 1.00 95.81 91 GLY A N 1
ATOM 681 C CA . GLY A 1 91 ? 10.925 -1.877 5.265 1.00 95.81 91 GLY A CA 1
ATOM 682 C C . GLY A 1 91 ? 9.823 -2.690 4.577 1.00 95.81 91 GLY A C 1
ATOM 683 O O . GLY A 1 91 ? 9.810 -3.914 4.693 1.00 95.81 91 GLY A O 1
ATOM 684 N N . VAL A 1 92 ? 8.913 -2.046 3.842 1.00 96.44 92 VAL A N 1
ATOM 685 C CA . VAL A 1 92 ? 7.822 -2.721 3.132 1.00 96.44 92 VAL A CA 1
ATOM 686 C C . VAL A 1 92 ? 8.302 -3.231 1.775 1.00 96.44 92 VAL A C 1
ATOM 688 O O . VAL A 1 92 ? 8.877 -2.490 0.974 1.00 96.44 92 VAL A O 1
ATOM 691 N N . ALA A 1 93 ? 8.002 -4.497 1.480 1.00 96.00 93 ALA A N 1
ATOM 692 C CA . ALA A 1 93 ? 8.239 -5.094 0.171 1.00 96.00 93 ALA A CA 1
ATOM 693 C C . ALA A 1 93 ? 7.301 -4.479 -0.883 1.00 96.00 93 ALA A C 1
ATOM 695 O O . ALA A 1 93 ? 6.179 -4.935 -1.094 1.00 96.00 93 ALA A O 1
ATOM 696 N N . ALA A 1 94 ? 7.771 -3.426 -1.549 1.00 97.44 94 ALA A N 1
ATOM 697 C CA . ALA A 1 94 ? 7.052 -2.736 -2.611 1.00 97.44 94 ALA A CA 1
ATOM 698 C C . ALA A 1 94 ? 7.880 -2.692 -3.898 1.00 97.44 94 ALA A C 1
ATOM 700 O O . ALA A 1 94 ? 9.105 -2.557 -3.873 1.00 97.44 94 ALA A O 1
ATOM 701 N N . ALA A 1 95 ? 7.193 -2.765 -5.033 1.00 97.56 95 ALA A N 1
ATOM 702 C CA . ALA A 1 95 ? 7.780 -2.638 -6.357 1.00 97.56 95 ALA A CA 1
ATOM 703 C C . ALA A 1 95 ? 6.798 -1.933 -7.298 1.00 97.56 95 ALA A C 1
ATOM 705 O O . ALA A 1 95 ? 5.592 -1.901 -7.051 1.00 97.56 95 ALA A O 1
ATOM 706 N N . CYS A 1 96 ? 7.307 -1.373 -8.394 1.00 97.75 96 CYS A N 1
ATOM 707 C CA . CYS A 1 96 ? 6.476 -0.827 -9.461 1.00 97.75 96 CYS A CA 1
ATOM 708 C C . CYS A 1 96 ? 6.848 -1.451 -10.804 1.00 97.75 96 CYS A C 1
ATOM 710 O O . CYS A 1 96 ? 7.998 -1.831 -11.021 1.00 97.75 96 CYS A O 1
ATOM 712 N N . LEU A 1 97 ? 5.868 -1.522 -11.704 1.00 97.94 97 LEU A N 1
ATOM 713 C CA . LEU A 1 97 ? 6.027 -2.023 -13.064 1.00 97.94 97 LEU A CA 1
ATOM 714 C C . LEU A 1 97 ? 5.509 -0.977 -14.052 1.00 97.94 97 LEU A C 1
ATOM 716 O O . LEU A 1 97 ? 4.349 -0.577 -13.964 1.00 97.94 97 LEU A O 1
ATOM 720 N N . ASN A 1 98 ? 6.348 -0.509 -14.973 1.00 97.75 98 ASN A N 1
ATOM 721 C CA . ASN A 1 98 ? 5.954 0.453 -16.002 1.00 97.75 98 ASN A CA 1
ATOM 722 C C . ASN A 1 98 ? 6.886 0.414 -17.227 1.00 97.75 98 ASN A C 1
ATOM 724 O O . ASN A 1 98 ? 7.950 -0.202 -17.215 1.00 97.75 98 ASN A O 1
ATOM 728 N N . SER A 1 99 ? 6.495 1.109 -18.297 1.00 96.44 99 SER A N 1
ATOM 729 C CA . SER A 1 99 ? 7.177 1.066 -19.596 1.00 96.44 99 SER A CA 1
ATOM 730 C C . SER A 1 99 ? 8.538 1.770 -19.647 1.00 96.44 99 SER A C 1
ATOM 732 O O . SER A 1 99 ? 9.208 1.681 -20.671 1.00 96.44 99 SER A O 1
ATOM 734 N N . THR A 1 100 ? 8.951 2.486 -18.596 1.00 97.19 100 THR A N 1
ATOM 735 C CA . THR A 1 100 ? 10.274 3.144 -18.551 1.00 97.19 100 THR A CA 1
ATOM 736 C C . THR A 1 100 ? 11.383 2.216 -18.056 1.00 97.19 100 THR A C 1
ATOM 738 O O . THR A 1 100 ? 12.559 2.529 -18.214 1.00 97.19 100 THR A O 1
ATOM 741 N N . GLN A 1 101 ? 11.019 1.067 -17.481 1.00 97.69 101 GLN A N 1
ATOM 742 C CA . GLN A 1 101 ? 11.949 0.050 -16.997 1.00 97.69 101 GLN A CA 1
ATOM 743 C C . GLN A 1 101 ? 12.431 -0.853 -18.133 1.00 97.69 101 GLN A C 1
ATOM 745 O O . GLN A 1 101 ? 11.684 -1.146 -19.074 1.00 97.69 101 GLN A O 1
ATOM 750 N N . THR A 1 102 ? 13.658 -1.361 -18.014 1.00 98.44 102 THR A N 1
ATOM 751 C CA . THR A 1 102 ? 14.172 -2.380 -18.935 1.00 98.44 102 THR A CA 1
ATOM 752 C C . THR A 1 102 ? 13.379 -3.680 -18.796 1.00 98.44 102 THR A C 1
ATOM 754 O O . THR A 1 102 ? 12.760 -3.956 -17.768 1.00 98.44 102 THR A O 1
ATOM 757 N N . ARG A 1 103 ? 13.422 -4.531 -19.827 1.00 97.94 103 ARG A N 1
ATOM 758 C CA . ARG A 1 103 ? 12.775 -5.852 -19.779 1.00 97.94 103 ARG A CA 1
ATOM 759 C C . ARG A 1 103 ? 13.268 -6.699 -18.600 1.00 97.94 103 ARG A C 1
ATOM 761 O O . ARG A 1 103 ? 12.482 -7.438 -18.023 1.00 97.94 103 ARG A O 1
ATOM 768 N N . GLU A 1 104 ? 14.548 -6.595 -18.263 1.00 98.06 104 GLU A N 1
ATOM 769 C CA . GLU A 1 104 ? 15.154 -7.305 -17.135 1.00 98.06 104 GLU A CA 1
ATOM 770 C C . GLU A 1 104 ? 14.533 -6.868 -15.803 1.00 98.06 104 GLU A C 1
ATOM 772 O O . GLU A 1 104 ? 13.979 -7.704 -15.096 1.00 98.06 104 GLU A O 1
ATOM 777 N N . GLN A 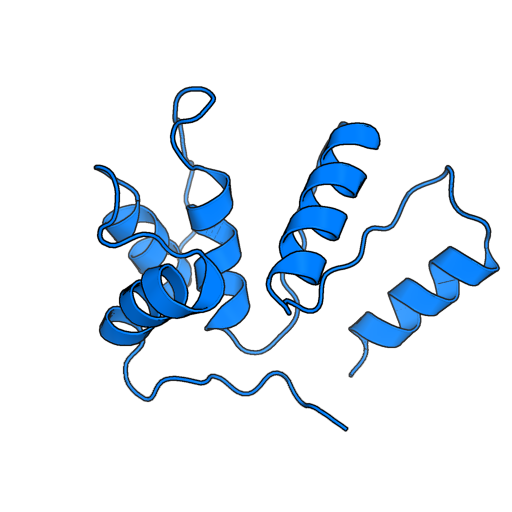1 105 ? 14.472 -5.558 -15.542 1.00 97.50 105 GLN A N 1
ATOM 778 C CA . GLN A 1 105 ? 13.821 -4.997 -14.351 1.00 97.50 105 GLN A CA 1
ATOM 779 C C . GLN A 1 105 ? 12.346 -5.413 -14.243 1.00 97.50 105 GLN A C 1
ATOM 781 O O . GLN A 1 105 ? 11.860 -5.752 -13.167 1.00 97.50 105 GLN A O 1
ATOM 786 N N . GLN A 1 106 ? 11.617 -5.419 -15.364 1.00 98.00 106 GLN A N 1
ATOM 787 C CA . GLN A 1 106 ? 10.221 -5.863 -15.385 1.00 98.00 106 GLN A CA 1
ATOM 788 C C . GLN A 1 106 ? 10.087 -7.340 -14.981 1.00 98.00 106 GLN A C 1
ATOM 790 O O . GLN A 1 106 ? 9.202 -7.691 -14.200 1.00 98.00 106 GLN A O 1
ATOM 795 N N . LEU A 1 107 ? 10.969 -8.208 -15.486 1.00 97.25 107 LEU A N 1
ATOM 796 C CA . LEU A 1 107 ? 10.975 -9.633 -15.147 1.00 97.25 107 LEU A CA 1
ATOM 797 C C . LEU A 1 107 ? 11.353 -9.880 -13.682 1.00 97.25 107 LEU A C 1
ATOM 799 O O . LEU A 1 107 ? 10.757 -10.759 -13.057 1.00 97.25 107 LEU A O 1
ATOM 803 N N . GLU A 1 108 ? 12.285 -9.107 -13.125 1.00 96.56 108 GLU A N 1
ATOM 804 C CA . GLU A 1 108 ? 12.636 -9.162 -11.700 1.00 96.56 108 GLU A CA 1
ATOM 805 C C . GLU A 1 108 ? 11.418 -8.860 -10.820 1.00 96.56 108 GLU A C 1
ATOM 807 O O . GLU A 1 108 ? 11.071 -9.664 -9.951 1.00 96.56 108 GLU A O 1
ATOM 812 N N . VAL A 1 109 ? 10.702 -7.766 -11.107 1.00 96.94 109 VAL A N 1
ATOM 813 C CA . VAL A 1 109 ? 9.475 -7.391 -10.383 1.00 96.94 109 VAL A CA 1
ATOM 814 C C . VAL A 1 109 ? 8.417 -8.490 -10.495 1.00 96.94 109 VAL A C 1
ATOM 816 O O . VAL A 1 109 ? 7.878 -8.941 -9.486 1.00 96.94 109 VAL A O 1
ATOM 819 N N . MET A 1 110 ? 8.149 -8.979 -11.710 1.00 96.62 110 MET A N 1
ATOM 820 C CA . MET A 1 110 ? 7.165 -10.045 -11.931 1.00 96.62 110 MET A CA 1
ATOM 821 C C . MET A 1 110 ? 7.534 -11.356 -11.229 1.00 96.62 110 MET A C 1
ATOM 823 O O . MET A 1 110 ? 6.640 -12.114 -10.858 1.00 96.62 110 MET A O 1
ATOM 827 N N . THR A 1 111 ? 8.826 -11.646 -11.072 1.00 96.19 111 THR A N 1
ATOM 828 C CA . THR A 1 111 ? 9.307 -12.841 -10.365 1.00 96.19 111 THR A CA 1
ATOM 829 C C . THR A 1 111 ? 9.103 -12.696 -8.860 1.00 96.19 111 THR A C 1
ATOM 831 O O . THR A 1 111 ? 8.616 -13.634 -8.232 1.00 96.19 111 THR A O 1
ATOM 834 N N . GLY A 1 112 ? 9.386 -11.515 -8.300 1.00 92.44 112 GLY A N 1
ATOM 835 C CA . GLY A 1 112 ? 9.182 -11.224 -6.877 1.00 92.44 112 GLY A CA 1
ATOM 836 C C . GLY A 1 112 ? 7.720 -11.306 -6.424 1.00 92.44 112 GLY A C 1
ATOM 837 O O . GLY A 1 112 ? 7.460 -11.609 -5.268 1.00 92.44 112 GLY A O 1
ATOM 838 N N . CYS A 1 113 ? 6.759 -11.100 -7.328 1.00 89.38 113 CYS A N 1
ATOM 839 C CA . CYS A 1 113 ? 5.327 -11.177 -7.018 1.00 89.38 113 CYS A CA 1
ATOM 840 C C . CYS A 1 113 ? 4.727 -12.600 -7.033 1.00 89.38 113 CYS A C 1
ATOM 842 O O . CYS A 1 113 ? 3.528 -12.743 -6.804 1.00 89.38 113 CYS A O 1
ATOM 844 N N . ARG A 1 114 ? 5.497 -13.645 -7.375 1.00 79.31 114 ARG A N 1
ATOM 845 C CA . ARG A 1 114 ? 4.988 -15.029 -7.532 1.00 79.31 114 ARG A CA 1
ATOM 846 C C . ARG A 1 114 ? 5.144 -15.914 -6.290 1.00 79.31 114 ARG A C 1
ATOM 848 O O . ARG A 1 114 ? 4.710 -17.064 -6.332 1.00 79.31 114 ARG A O 1
ATOM 855 N N . THR A 1 115 ? 5.800 -15.415 -5.251 1.00 56.56 115 THR A N 1
ATOM 856 C CA . THR A 1 115 ? 6.138 -16.138 -4.013 1.00 56.56 115 THR A CA 1
ATOM 857 C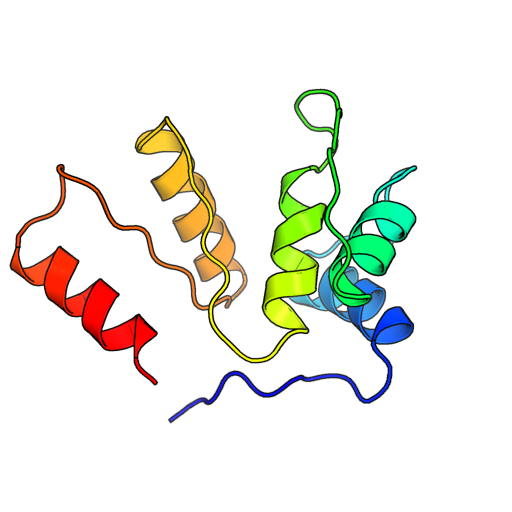 C . THR A 1 115 ? 5.355 -15.596 -2.840 1.00 56.56 115 THR A C 1
ATOM 859 O O . THR A 1 115 ? 4.905 -16.425 -2.025 1.00 56.56 115 THR A O 1
#

Organism: NCBI:txid158836

Secondary structure (DSSP, 8-state):
--------SSHHHHHHHHHHHTT--SSPPTTHHHHHHHHHTT--------TTS-TTHHHHHHHHHSSSPPP---S-HHHHHHHHHHHHHTT-------TTS-HHHHHHHHHHTT-

Radius of gyration: 14.7 Å; chains: 1; bounding box: 31×32×36 Å